Protein AF-A0A8H6T8E5-F1 (afdb_monomer_lite)

InterPro domains:
  IPR001128 Cytochrome P450 [PF00067] (45-101)
  IPR036396 Cytochrome P450 superfamily [G3DSA:1.10.630.10] (33-115)
  IPR036396 Cytochrome P450 superfamily [SSF48264] (44-112)
  IPR047146 Cytochrome P450, E-class, CYP52, fungi [PTHR24287] (29-113)

Radius of gyration: 21.32 Å; chains: 1; bounding box: 44×43×62 Å

Organism: NCBI:txid2126181

Sequence (156 aa):
MQFWTQHELASKGSTRPNLSNFLQLRRRYDTFQIKSNHSISLASAEEFDPDRFIDERLQKHLVPNPFQFLPFNAVTVPQICLGQQFAYNEMSYVLVRLLQHSSSIKLDPEAAPPAACVPESWKGQPGRKGIELFISESNLTLHAKVVDMWVKMGQV

Foldseek 3Di:
DDDDDPVVVVVPPDDDPDCPVVPDDDDQDQLLCQLCDVVQEPPVSQDDDPCCCVDPVCVVRCVVRVSNDCPQDDPDDDRRPPCPVVVVVVVVVVVVVLVLFFPDKAWDLVPDDPVFALDPVQCPDPGCSNVDGTDWDGDRDIDTDPNDTDIDTHGD

Secondary structure (DSSP, 8-state):
-----TTTGGGS---PPPGGGGGG--PPP-HHHHHH-TTTS-TTTTS--GGGGTSTHIIIIITT-GGG--SS--SSSS---TTHHHHHHHHHHHHHHHHHHEEEEEE-TTTS-TTTSPPGGGTT-SSGGGT-SS-EEESSSEEESSS---EEEEE-

pLDDT: mean 74.23, std 17.25, range [25.12, 96.31]

Structure (mmCIF, N/CA/C/O backbone):
data_AF-A0A8H6T8E5-F1
#
_entry.id   AF-A0A8H6T8E5-F1
#
loop_
_atom_site.group_PDB
_atom_site.id
_atom_site.type_symbol
_atom_site.label_atom_id
_atom_site.label_alt_id
_atom_site.label_comp_id
_atom_site.label_asym_id
_atom_site.label_entity_id
_atom_site.label_seq_id
_atom_site.pdbx_PDB_ins_code
_atom_site.Cartn_x
_atom_site.Cartn_y
_atom_site.Cartn_z
_atom_site.occupancy
_atom_site.B_iso_or_equiv
_atom_site.auth_seq_id
_atom_site.auth_comp_id
_atom_site.auth_asym_id
_atom_site.auth_atom_id
_atom_site.pdbx_PDB_model_num
ATOM 1 N N . MET A 1 1 ? 7.648 -3.660 -38.521 1.00 33.41 1 MET A N 1
ATOM 2 C CA . MET A 1 1 ? 7.812 -2.568 -37.537 1.00 33.41 1 MET A CA 1
ATOM 3 C C . MET A 1 1 ? 8.738 -1.536 -38.174 1.00 33.41 1 MET A C 1
ATOM 5 O O . MET A 1 1 ? 9.936 -1.768 -38.224 1.00 33.41 1 MET A O 1
ATOM 9 N N . GLN A 1 2 ? 8.191 -0.502 -38.819 1.00 25.12 2 GLN A N 1
ATOM 10 C CA . GLN A 1 2 ? 8.993 0.516 -39.510 1.00 25.12 2 GLN A CA 1
ATOM 11 C C . GLN A 1 2 ? 9.249 1.680 -38.551 1.00 25.12 2 GLN A C 1
ATOM 13 O O . GLN A 1 2 ? 8.311 2.311 -38.066 1.00 25.12 2 GLN A O 1
ATOM 18 N N . PHE A 1 3 ? 10.523 1.918 -38.247 1.00 28.67 3 PHE A N 1
ATOM 19 C CA . PHE A 1 3 ? 10.970 3.102 -37.528 1.00 28.67 3 PHE A CA 1
ATOM 20 C C . PHE A 1 3 ? 10.959 4.279 -38.502 1.00 28.67 3 PHE A C 1
ATOM 22 O O . PHE A 1 3 ? 11.754 4.322 -39.436 1.00 28.67 3 PHE A O 1
ATOM 29 N N . TRP A 1 4 ? 10.040 5.216 -38.291 1.00 26.64 4 TRP A N 1
ATOM 30 C CA . TRP A 1 4 ? 9.998 6.468 -39.037 1.00 26.64 4 TRP A CA 1
ATOM 31 C C . TRP A 1 4 ? 11.206 7.318 -38.637 1.00 26.64 4 TRP A C 1
ATOM 33 O O . TRP A 1 4 ? 11.412 7.605 -37.454 1.00 26.64 4 TRP A O 1
ATOM 43 N N . THR A 1 5 ? 12.022 7.705 -39.614 1.00 43.28 5 THR A N 1
ATOM 44 C CA . THR A 1 5 ? 13.138 8.630 -39.382 1.00 43.28 5 THR A CA 1
ATOM 45 C C . THR A 1 5 ? 12.600 10.057 -39.249 1.00 43.28 5 THR A C 1
ATOM 47 O O . THR A 1 5 ? 11.563 10.408 -39.813 1.00 43.28 5 THR A O 1
ATOM 50 N N . GLN A 1 6 ? 13.290 10.900 -38.470 1.00 45.81 6 GLN A N 1
ATOM 51 C CA . GLN A 1 6 ? 12.860 12.264 -38.106 1.00 45.81 6 GLN A CA 1
ATOM 52 C C . GLN A 1 6 ? 12.432 13.148 -39.289 1.00 45.81 6 GLN A C 1
ATOM 54 O O . GLN A 1 6 ? 11.674 14.097 -39.091 1.00 45.81 6 GLN A O 1
ATOM 59 N N . HIS A 1 7 ? 12.883 12.836 -40.502 1.00 34.75 7 HIS A N 1
ATOM 60 C CA . HIS A 1 7 ? 12.587 13.609 -41.698 1.00 34.75 7 HIS A CA 1
ATOM 61 C C . HIS A 1 7 ? 11.124 13.475 -42.167 1.00 34.75 7 HIS A C 1
ATOM 63 O O . HIS A 1 7 ? 10.565 14.424 -42.712 1.00 34.75 7 HIS A O 1
ATOM 69 N N . GLU A 1 8 ? 10.462 12.343 -41.909 1.00 32.53 8 GLU A N 1
ATOM 70 C CA . GLU A 1 8 ? 9.078 12.104 -42.359 1.00 32.53 8 GLU A CA 1
ATOM 71 C C . GLU A 1 8 ? 8.032 12.764 -41.442 1.00 32.53 8 GLU A C 1
ATOM 73 O O . GLU A 1 8 ? 6.950 13.158 -41.888 1.00 32.53 8 GLU A O 1
ATOM 78 N N . LEU A 1 9 ? 8.382 12.975 -40.167 1.00 40.75 9 LEU A N 1
ATOM 79 C CA . LEU A 1 9 ? 7.521 13.622 -39.170 1.00 40.75 9 LEU A CA 1
ATOM 80 C C . LEU A 1 9 ? 7.419 15.147 -39.345 1.00 40.75 9 LEU A C 1
ATOM 82 O O . LEU A 1 9 ? 6.504 15.750 -38.789 1.00 40.75 9 LEU A O 1
ATOM 86 N N . ALA A 1 10 ? 8.316 15.770 -40.114 1.00 39.28 10 ALA A N 1
ATOM 87 C CA . ALA A 1 10 ? 8.294 17.212 -40.372 1.00 39.28 10 ALA A CA 1
ATOM 88 C C . ALA A 1 10 ? 7.171 17.643 -41.338 1.00 39.28 10 ALA A C 1
ATOM 90 O O . ALA A 1 10 ? 6.790 18.810 -41.354 1.00 39.28 10 ALA A O 1
ATOM 91 N N . SER A 1 11 ? 6.609 16.710 -42.115 1.00 36.59 11 SER A N 1
ATOM 92 C CA . SER A 1 11 ? 5.563 17.003 -43.110 1.00 36.59 11 SER A CA 1
ATOM 93 C C . SER A 1 11 ? 4.156 17.160 -42.517 1.00 36.59 11 SER A C 1
ATOM 95 O O . SER A 1 11 ? 3.279 17.755 -43.139 1.00 36.59 11 SER A O 1
ATOM 97 N N . LYS A 1 12 ? 3.921 16.650 -41.302 1.00 37.25 12 LYS A N 1
ATOM 98 C CA . LYS A 1 12 ? 2.627 16.740 -40.618 1.00 37.25 12 LYS A CA 1
ATOM 99 C C . LYS A 1 12 ? 2.732 17.813 -39.548 1.00 37.25 12 LYS A C 1
ATOM 101 O O . LYS A 1 12 ? 3.296 17.561 -38.488 1.00 37.25 12 LYS A O 1
ATOM 106 N N . GLY A 1 13 ? 2.220 19.005 -39.861 1.00 38.06 13 GLY A N 1
ATOM 107 C CA . GLY A 1 13 ? 2.215 20.211 -39.026 1.00 38.06 13 GLY A CA 1
ATOM 108 C C . GLY A 1 13 ? 1.595 20.014 -37.640 1.00 38.06 13 GLY A C 1
ATOM 109 O O . GLY A 1 13 ? 0.488 20.461 -37.367 1.00 38.06 13 GLY A O 1
ATOM 110 N N . SER A 1 14 ? 2.326 19.346 -36.754 1.00 40.53 14 SER A N 1
ATOM 111 C CA . SER A 1 14 ? 2.020 19.206 -35.341 1.00 40.53 14 SER A CA 1
ATOM 112 C C . SER A 1 14 ? 2.728 20.335 -34.609 1.00 40.53 14 SER A C 1
ATOM 114 O O . SER A 1 14 ? 3.958 20.356 -34.535 1.00 40.53 14 SER A O 1
ATOM 116 N N . THR A 1 15 ? 1.955 21.254 -34.038 1.00 46.50 15 THR A N 1
ATOM 117 C CA . THR A 1 15 ? 2.415 22.300 -33.119 1.00 46.50 15 THR A CA 1
ATOM 118 C C . THR A 1 15 ? 3.117 21.670 -31.913 1.00 46.50 15 THR A C 1
ATOM 120 O O . THR A 1 15 ? 2.487 21.363 -30.901 1.00 46.50 15 THR A O 1
ATOM 123 N N . ARG A 1 16 ? 4.430 21.432 -32.004 1.00 45.28 16 ARG A N 1
ATOM 124 C CA . ARG A 1 16 ? 5.249 21.171 -30.816 1.00 45.28 16 ARG A CA 1
ATOM 125 C C . ARG A 1 16 ? 5.515 22.517 -30.138 1.00 45.28 16 ARG A C 1
ATOM 127 O O . ARG A 1 16 ? 5.901 23.458 -30.833 1.00 45.28 16 ARG A O 1
ATOM 134 N N . PRO A 1 17 ? 5.326 22.640 -28.815 1.00 47.38 17 PRO A N 1
ATOM 135 C CA . PRO A 1 17 ? 5.723 23.845 -28.105 1.00 47.38 17 PRO A CA 1
ATOM 136 C C . PRO A 1 17 ? 7.234 24.050 -28.268 1.00 47.38 17 PRO A C 1
ATOM 138 O O . PRO A 1 17 ? 8.014 23.100 -28.171 1.00 47.38 17 PRO A O 1
ATOM 141 N N . ASN A 1 18 ? 7.617 25.292 -28.566 1.00 41.81 18 ASN A N 1
ATOM 142 C CA . ASN A 1 18 ? 8.991 25.720 -28.798 1.00 41.81 18 ASN A CA 1
ATOM 143 C C . ASN A 1 18 ? 9.903 25.255 -27.645 1.00 41.81 18 ASN A C 1
ATOM 145 O O . ASN A 1 18 ? 9.697 25.613 -26.484 1.00 41.81 18 ASN A O 1
ATOM 149 N N . LEU A 1 19 ? 10.897 24.425 -27.977 1.00 53.69 19 LEU A N 1
ATOM 150 C CA . LEU A 1 19 ? 11.800 23.778 -27.023 1.00 53.69 19 LEU A CA 1
ATOM 151 C C . LEU A 1 19 ? 12.883 24.733 -26.476 1.00 53.69 19 LEU A C 1
ATOM 153 O O . LEU A 1 19 ? 13.717 24.316 -25.676 1.00 53.69 19 LEU A O 1
ATOM 157 N N . SER A 1 20 ? 12.882 26.014 -26.860 1.00 52.25 20 SER A N 1
ATOM 158 C CA . SER A 1 20 ? 13.905 26.984 -26.441 1.00 52.25 20 SER A CA 1
ATOM 159 C C . SER A 1 20 ? 13.814 27.419 -24.970 1.00 52.25 20 SER A C 1
ATOM 161 O O . SER A 1 20 ? 14.773 27.978 -24.450 1.00 52.25 20 SER A O 1
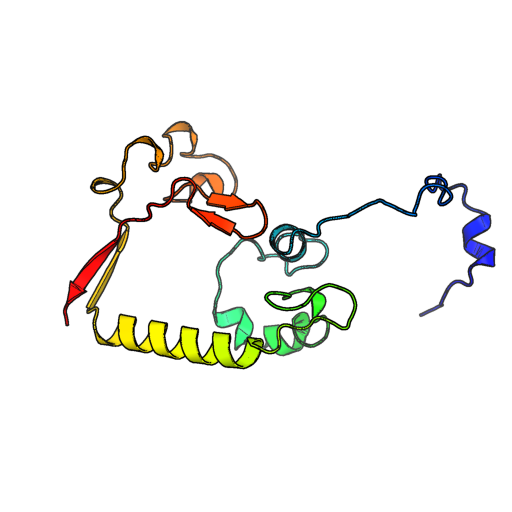ATOM 163 N N . ASN A 1 21 ? 12.709 27.133 -24.269 1.00 45.25 21 ASN A N 1
ATOM 164 C CA . ASN A 1 21 ? 12.511 27.493 -22.853 1.00 45.25 21 ASN A CA 1
ATOM 165 C C . ASN A 1 21 ? 12.730 26.312 -21.877 1.00 45.25 21 ASN A C 1
ATOM 167 O O . ASN A 1 21 ? 12.247 26.327 -20.746 1.00 45.25 21 ASN A O 1
ATOM 171 N N . PHE A 1 22 ? 13.446 25.264 -22.295 1.00 50.12 22 PHE A N 1
ATOM 172 C CA . PHE A 1 22 ? 13.532 23.991 -21.560 1.00 50.12 22 PHE A CA 1
ATOM 173 C C . PHE A 1 22 ? 14.424 23.972 -20.312 1.00 50.12 22 PHE A C 1
ATOM 175 O O . PHE A 1 22 ? 14.407 22.984 -19.581 1.00 50.12 22 PHE A O 1
ATOM 182 N N . LEU A 1 23 ? 15.187 25.029 -20.024 1.00 51.28 23 LEU A N 1
ATOM 183 C CA . LEU A 1 23 ? 16.256 24.940 -19.022 1.00 51.28 23 LEU A CA 1
ATOM 184 C C . LEU A 1 23 ? 15.797 24.912 -17.554 1.00 51.28 23 LEU A C 1
ATOM 186 O O . LEU A 1 23 ? 16.633 24.670 -16.689 1.00 51.28 23 LEU A O 1
ATOM 190 N N . GLN A 1 24 ? 14.513 25.108 -17.229 1.00 57.28 24 GLN A N 1
ATOM 191 C CA . GLN A 1 24 ? 14.061 25.097 -15.822 1.00 57.28 24 GLN A CA 1
ATOM 192 C C . GLN A 1 24 ? 12.695 24.442 -15.567 1.00 57.28 24 GLN A C 1
ATOM 194 O O . GLN A 1 24 ? 12.125 24.597 -14.484 1.00 57.28 24 GLN A O 1
ATOM 199 N N . LEU A 1 25 ? 12.148 23.671 -16.512 1.00 59.06 25 LEU A N 1
ATOM 200 C CA . LEU A 1 25 ? 10.857 23.020 -16.280 1.00 59.06 25 LEU A CA 1
ATOM 201 C C . LEU A 1 25 ? 11.030 21.756 -15.417 1.00 59.06 25 LEU A C 1
ATOM 203 O O . LEU A 1 25 ? 11.267 20.658 -15.923 1.00 59.06 25 LEU A O 1
ATOM 207 N N . ARG A 1 26 ? 10.884 21.893 -14.094 1.00 58.25 26 ARG A N 1
ATOM 208 C CA . ARG A 1 26 ? 10.742 20.741 -13.189 1.00 58.25 26 ARG A CA 1
ATOM 209 C C . ARG A 1 26 ? 9.379 20.087 -13.419 1.00 58.25 26 ARG A C 1
ATOM 211 O O . ARG A 1 26 ? 8.375 20.533 -12.867 1.00 58.25 26 ARG A O 1
ATOM 218 N N . ARG A 1 27 ? 9.331 19.012 -14.208 1.00 62.25 27 ARG A N 1
ATOM 219 C CA . ARG A 1 27 ? 8.148 18.143 -14.264 1.00 62.25 27 ARG A CA 1
ATOM 220 C C . ARG A 1 27 ? 8.204 17.117 -13.143 1.00 62.25 27 ARG A C 1
ATOM 222 O O . ARG A 1 27 ? 9.129 16.314 -13.080 1.00 62.25 27 ARG A O 1
ATOM 229 N N . ARG A 1 28 ? 7.199 17.155 -12.269 1.00 62.94 28 ARG A N 1
ATOM 230 C CA . ARG A 1 28 ? 6.918 16.066 -11.334 1.00 62.94 28 ARG A CA 1
ATOM 231 C C . ARG A 1 28 ? 6.131 14.997 -12.083 1.00 62.94 28 ARG A C 1
ATOM 233 O O . ARG A 1 28 ? 5.135 15.316 -12.726 1.00 62.94 28 ARG A O 1
ATOM 240 N N . TYR A 1 29 ? 6.598 13.758 -12.015 1.00 65.31 29 TYR A N 1
ATOM 241 C CA . TYR A 1 29 ? 5.845 12.605 -12.492 1.00 65.31 29 TYR A CA 1
ATOM 242 C C . TYR A 1 29 ? 5.111 12.007 -11.297 1.00 65.31 29 TYR A C 1
ATOM 244 O O . TYR A 1 29 ? 5.750 11.624 -10.320 1.00 65.31 29 TYR A O 1
ATOM 252 N N . ASP A 1 30 ? 3.783 11.956 -11.367 1.00 70.00 30 ASP A N 1
ATOM 253 C CA . ASP A 1 30 ? 2.983 11.219 -10.394 1.00 70.00 30 ASP A CA 1
ATOM 254 C C . ASP A 1 30 ? 2.931 9.748 -10.828 1.00 70.00 30 ASP A C 1
ATOM 256 O O . ASP A 1 30 ? 2.345 9.397 -11.857 1.00 70.00 30 ASP A O 1
ATOM 260 N N . THR A 1 31 ? 3.588 8.881 -10.057 1.00 70.25 31 THR A N 1
ATOM 261 C CA . THR A 1 31 ? 3.630 7.440 -10.343 1.00 70.25 31 THR A CA 1
ATOM 262 C C . THR A 1 31 ? 2.262 6.781 -10.207 1.00 70.25 31 THR A C 1
ATOM 264 O O . THR A 1 31 ? 2.016 5.782 -10.885 1.00 70.25 31 THR A O 1
ATOM 267 N N . PHE A 1 32 ? 1.359 7.335 -9.390 1.00 73.56 32 PHE A N 1
ATOM 268 C CA . PHE A 1 32 ? -0.012 6.851 -9.284 1.00 73.56 32 PHE A CA 1
ATOM 269 C C . PHE A 1 32 ? -0.746 7.052 -10.609 1.00 73.56 32 PHE A C 1
ATOM 271 O O . PHE A 1 32 ? -1.287 6.093 -11.150 1.00 73.56 32 PHE A O 1
ATOM 278 N N . GLN A 1 33 ? -0.661 8.254 -11.187 1.00 71.50 33 GLN A N 1
ATOM 279 C CA . GLN A 1 33 ? -1.296 8.577 -12.470 1.00 71.50 33 GLN A CA 1
ATOM 280 C C . GLN A 1 33 ? -0.756 7.734 -13.628 1.00 71.50 33 GLN A C 1
ATOM 282 O O . GLN A 1 33 ? -1.496 7.362 -14.533 1.00 71.50 33 GLN A O 1
ATOM 287 N N . ILE A 1 34 ? 0.536 7.399 -13.611 1.00 71.75 34 ILE A N 1
ATOM 288 C CA . ILE A 1 34 ? 1.126 6.518 -14.629 1.00 71.75 34 ILE A CA 1
ATOM 289 C C . ILE A 1 34 ? 0.554 5.096 -14.511 1.00 71.75 34 ILE A C 1
ATOM 291 O O . ILE A 1 34 ? 0.231 4.485 -15.528 1.00 71.75 34 ILE A O 1
ATOM 295 N N . LYS A 1 35 ? 0.393 4.585 -13.283 1.00 68.88 35 LYS A N 1
ATOM 296 C CA . LYS A 1 35 ? -0.134 3.236 -13.014 1.00 68.88 35 LYS A CA 1
ATOM 297 C C . LYS A 1 35 ? -1.642 3.121 -13.221 1.00 68.88 35 LYS A C 1
ATOM 299 O O . LYS A 1 35 ? -2.099 2.048 -13.596 1.00 68.88 35 LYS A O 1
ATOM 304 N N . SER A 1 36 ? -2.409 4.180 -12.971 1.00 72.00 36 SER A N 1
ATOM 305 C CA . SER A 1 36 ? -3.865 4.200 -13.167 1.00 72.00 36 SER A CA 1
ATOM 306 C C . SER A 1 36 ? -4.274 4.519 -14.607 1.00 72.00 36 SER A C 1
ATOM 308 O O . SER A 1 36 ? -5.438 4.368 -14.968 1.00 72.00 36 SER A O 1
ATOM 310 N N . ASN A 1 37 ? -3.336 4.948 -15.455 1.00 70.06 37 ASN A N 1
ATOM 311 C CA . ASN A 1 37 ? -3.627 5.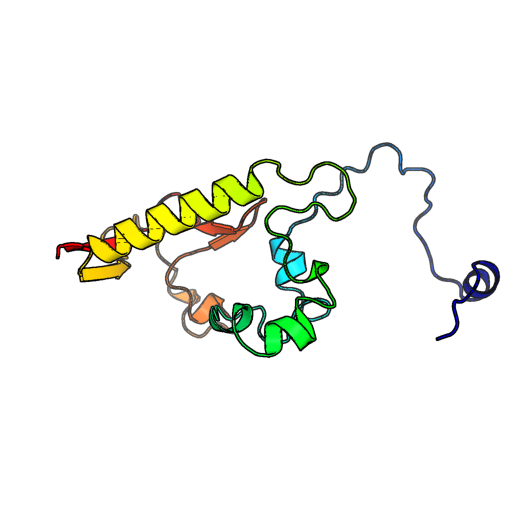260 -16.845 1.00 70.06 37 ASN A CA 1
ATOM 312 C C . ASN A 1 37 ? -3.899 3.984 -17.659 1.00 70.06 37 ASN A C 1
ATOM 314 O O . ASN A 1 37 ? -2.977 3.236 -17.987 1.00 70.06 37 ASN A O 1
ATOM 318 N N . HIS A 1 38 ? -5.158 3.809 -18.068 1.00 66.06 38 HIS A N 1
ATOM 319 C CA . HIS A 1 38 ? -5.652 2.706 -18.907 1.00 66.06 38 HIS A CA 1
ATOM 320 C C . HIS A 1 38 ? -4.924 2.535 -20.251 1.00 66.06 38 HIS A C 1
ATOM 322 O O . HIS A 1 38 ? -5.007 1.474 -20.860 1.00 66.06 38 HIS A O 1
ATOM 328 N N . SER A 1 39 ? -4.206 3.557 -20.737 1.00 60.72 39 SER A N 1
ATOM 329 C CA . SER A 1 39 ? -3.401 3.448 -21.967 1.00 60.72 39 SER A CA 1
ATOM 330 C C . SER A 1 39 ? -2.038 2.773 -21.767 1.00 60.72 39 SER A C 1
ATOM 332 O O . SER A 1 39 ? -1.442 2.311 -22.738 1.00 60.72 39 SER A O 1
ATOM 334 N N . ILE A 1 40 ? -1.536 2.719 -20.529 1.00 60.88 40 ILE A N 1
ATOM 335 C CA . ILE A 1 40 ? -0.223 2.148 -20.183 1.00 60.88 40 ILE A CA 1
ATOM 336 C C . ILE A 1 40 ? -0.404 0.889 -19.332 1.00 60.88 40 ILE A C 1
ATOM 338 O O . ILE A 1 40 ? 0.293 -0.106 -19.542 1.00 60.88 40 ILE A O 1
ATOM 342 N N . SER A 1 41 ? -1.335 0.940 -18.384 1.00 62.03 41 SER A N 1
ATOM 343 C CA . SER A 1 41 ? -1.630 -0.107 -17.416 1.00 62.03 41 SER A CA 1
ATOM 344 C C . SER A 1 41 ? -2.732 -1.046 -17.899 1.00 62.03 41 SER A C 1
ATOM 346 O O . SER A 1 41 ? -3.466 -0.760 -18.842 1.00 62.03 41 SER A O 1
ATOM 348 N N . LEU A 1 42 ? -2.838 -2.196 -17.243 1.00 61.31 42 LEU A N 1
ATOM 349 C CA . LEU A 1 42 ? -3.874 -3.186 -17.515 1.00 61.31 42 LEU A CA 1
ATOM 350 C C . LEU A 1 42 ? -5.272 -2.597 -17.270 1.00 61.31 42 LEU A C 1
ATOM 352 O O . LEU A 1 42 ? -5.449 -1.816 -16.344 1.00 61.31 42 LEU A O 1
ATOM 356 N N . ALA A 1 43 ? -6.276 -3.032 -18.040 1.00 60.06 43 ALA A N 1
ATOM 357 C CA . ALA A 1 43 ? -7.660 -2.528 -17.992 1.00 60.06 43 ALA A CA 1
ATOM 358 C C . ALA A 1 43 ? -8.343 -2.576 -16.602 1.00 60.06 43 ALA A C 1
ATOM 360 O O . ALA A 1 43 ? -9.389 -1.971 -16.406 1.00 60.06 43 ALA A O 1
ATOM 361 N N . SER A 1 44 ? -7.751 -3.274 -15.629 1.00 66.50 44 SER A N 1
ATOM 362 C CA . SER A 1 44 ? -8.192 -3.344 -14.232 1.00 66.50 44 SER A CA 1
ATOM 363 C C . SER A 1 44 ? -7.226 -2.656 -13.254 1.00 66.50 44 SER A C 1
ATOM 365 O O . SER A 1 44 ? -7.077 -3.105 -12.123 1.00 66.50 44 SER A O 1
ATOM 367 N N . ALA A 1 45 ? -6.532 -1.592 -13.672 1.00 72.56 45 ALA A N 1
ATOM 368 C CA . ALA A 1 45 ? -5.578 -0.849 -12.835 1.00 72.56 45 ALA A CA 1
ATOM 369 C C . ALA A 1 45 ? -6.204 -0.192 -11.592 1.00 72.56 45 ALA A C 1
ATOM 371 O O . ALA A 1 45 ? -5.510 0.105 -10.622 1.00 72.56 45 ALA A O 1
ATOM 372 N N . GLU A 1 46 ? -7.512 0.055 -11.631 1.00 76.81 46 GLU A N 1
ATOM 373 C CA . GLU A 1 46 ? -8.257 0.666 -10.532 1.00 76.81 46 GLU A CA 1
ATOM 374 C C . GLU A 1 46 ? -8.612 -0.346 -9.433 1.00 76.81 46 GLU A C 1
ATOM 376 O O . GLU A 1 46 ? -8.924 0.054 -8.313 1.00 76.81 46 GLU A O 1
ATOM 381 N N . GLU A 1 47 ? -8.520 -1.648 -9.703 1.00 82.25 47 GLU A N 1
ATOM 382 C CA . GLU A 1 47 ? -8.882 -2.704 -8.759 1.00 82.25 47 GLU A CA 1
ATOM 383 C C . GLU A 1 47 ? -7.646 -3.266 -8.046 1.00 82.25 47 GLU A C 1
ATOM 385 O O . GLU A 1 47 ? -6.621 -3.571 -8.665 1.00 82.25 47 GLU A O 1
ATOM 390 N N . PHE A 1 48 ? -7.742 -3.400 -6.720 1.00 83.81 48 PHE A N 1
ATOM 391 C CA . PHE A 1 48 ? -6.697 -4.038 -5.929 1.00 83.81 48 PHE A CA 1
ATOM 392 C C . PHE A 1 48 ? -6.802 -5.559 -6.074 1.00 83.81 48 PHE A C 1
ATOM 394 O O . PHE A 1 48 ? -7.643 -6.194 -5.449 1.00 83.81 48 PHE A O 1
ATOM 401 N N . ASP A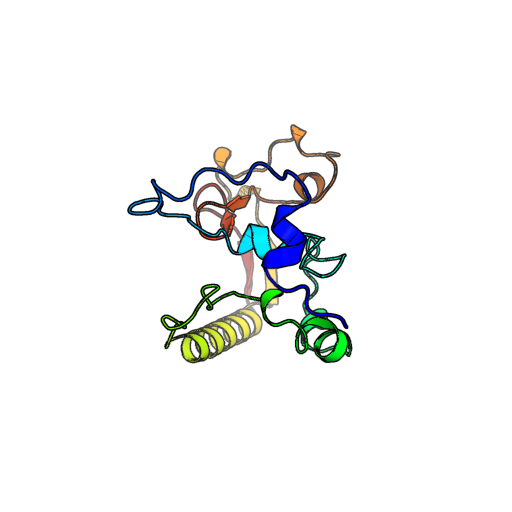 1 49 ? -5.928 -6.118 -6.905 1.00 86.56 49 ASP A N 1
ATOM 402 C CA . ASP A 1 49 ? -5.848 -7.547 -7.201 1.00 86.56 49 ASP A CA 1
ATOM 403 C C . ASP A 1 49 ? -4.399 -8.026 -6.974 1.00 86.56 49 ASP A C 1
ATOM 405 O O . ASP A 1 49 ? -3.532 -7.736 -7.813 1.00 86.56 49 ASP A O 1
ATOM 409 N N . PRO A 1 50 ? -4.106 -8.695 -5.837 1.00 87.00 50 PRO A N 1
ATOM 410 C CA . PRO A 1 50 ? -2.764 -9.184 -5.530 1.00 87.00 50 PRO A CA 1
ATOM 411 C C . PRO A 1 50 ? -2.334 -10.342 -6.442 1.00 87.00 50 PRO A C 1
ATOM 413 O O . PRO A 1 50 ? -1.140 -10.466 -6.733 1.00 87.00 50 PRO A O 1
ATOM 416 N N . ASP A 1 51 ? -3.281 -11.131 -6.958 1.00 87.62 51 ASP A N 1
ATOM 417 C CA . ASP A 1 51 ? -2.998 -12.326 -7.761 1.00 87.62 51 ASP A CA 1
ATOM 418 C C . ASP A 1 51 ? -2.368 -11.959 -9.115 1.00 87.62 51 ASP A C 1
ATOM 420 O O . ASP A 1 51 ? -1.589 -12.710 -9.707 1.00 87.62 51 ASP A O 1
ATOM 424 N N . ARG A 1 52 ? -2.565 -10.714 -9.561 1.00 84.81 52 ARG A N 1
ATOM 425 C CA . ARG A 1 52 ? -1.931 -10.147 -10.764 1.00 84.81 52 ARG A CA 1
ATOM 426 C C . ARG A 1 52 ? -0.405 -10.287 -10.788 1.00 84.81 52 ARG A C 1
ATOM 428 O O . ARG A 1 52 ? 0.178 -10.321 -11.875 1.00 84.81 52 ARG A O 1
ATOM 435 N N . PHE A 1 53 ? 0.238 -10.342 -9.622 1.00 84.19 53 PHE A N 1
ATOM 436 C CA . PHE A 1 53 ? 1.694 -10.443 -9.498 1.00 84.19 53 PHE A CA 1
ATOM 437 C C . PHE A 1 53 ? 2.216 -11.884 -9.413 1.00 84.19 53 PHE A C 1
ATOM 439 O O . PHE A 1 53 ? 3.432 -12.069 -9.422 1.00 84.19 53 PHE A O 1
ATOM 446 N N . ILE A 1 54 ? 1.335 -12.886 -9.356 1.00 88.12 54 ILE A N 1
ATOM 447 C CA . ILE A 1 54 ? 1.694 -14.313 -9.258 1.00 88.12 54 ILE A CA 1
ATOM 448 C C . ILE A 1 54 ? 1.102 -15.164 -10.391 1.00 88.12 54 ILE A C 1
ATOM 450 O O . ILE A 1 54 ? 1.645 -16.222 -10.706 1.00 88.12 54 ILE A O 1
ATOM 454 N N . ASP A 1 55 ? 0.047 -14.684 -11.048 1.00 87.00 55 ASP A N 1
ATOM 455 C CA . ASP A 1 55 ? -0.614 -15.364 -12.161 1.00 87.00 55 ASP A CA 1
ATOM 456 C C . ASP A 1 55 ? 0.176 -15.295 -13.480 1.00 87.00 55 ASP A C 1
ATOM 458 O O . ASP A 1 55 ? 1.129 -14.534 -13.657 1.00 87.00 55 ASP A O 1
ATOM 462 N N . GLU A 1 56 ? -0.333 -15.984 -14.507 1.00 84.50 56 GLU A N 1
ATOM 463 C CA . GLU A 1 56 ? 0.159 -15.900 -15.891 1.00 84.50 56 GLU A CA 1
ATOM 464 C C . GLU A 1 56 ? 0.216 -14.465 -16.456 1.00 84.50 56 GLU A C 1
ATOM 466 O O . GLU A 1 56 ? 0.981 -14.176 -17.383 1.00 84.50 56 GLU A O 1
ATOM 471 N N . ARG A 1 57 ? -0.596 -13.551 -15.904 1.00 82.50 57 ARG A N 1
ATOM 472 C CA . ARG A 1 57 ? -0.647 -12.128 -16.280 1.00 82.50 57 ARG A CA 1
ATOM 473 C C . ARG A 1 57 ? 0.688 -11.421 -16.040 1.00 82.50 57 ARG A C 1
ATOM 475 O O . ARG A 1 57 ? 1.024 -10.514 -16.805 1.00 82.50 57 ARG A O 1
ATOM 482 N N . LEU A 1 58 ? 1.467 -11.867 -15.051 1.00 83.19 58 LEU A N 1
ATOM 483 C CA . LEU A 1 58 ? 2.810 -11.358 -14.770 1.00 83.19 58 LEU A CA 1
ATOM 484 C C . LEU A 1 58 ? 3.694 -11.439 -16.021 1.00 83.19 58 LEU A C 1
ATOM 486 O O . LEU A 1 58 ? 4.238 -10.430 -16.470 1.00 83.19 58 LEU A O 1
ATOM 490 N N . GLN A 1 59 ? 3.781 -12.627 -16.621 1.00 83.75 59 GLN A N 1
ATOM 491 C CA . GLN A 1 59 ? 4.635 -12.882 -17.785 1.00 83.75 59 GLN A CA 1
ATOM 492 C C . GLN A 1 59 ? 4.084 -12.250 -19.065 1.00 83.75 59 GLN A C 1
ATOM 494 O O . GLN A 1 59 ? 4.847 -11.835 -19.934 1.00 83.75 59 GLN A O 1
ATOM 499 N N . LYS A 1 60 ? 2.756 -12.154 -19.183 1.00 82.25 60 LYS A N 1
ATOM 500 C CA . LYS A 1 60 ? 2.090 -11.602 -20.372 1.00 82.25 60 LYS A CA 1
ATOM 501 C C . LYS A 1 60 ? 2.130 -10.073 -20.429 1.00 82.25 60 LYS A C 1
ATOM 503 O O . LYS A 1 60 ? 2.118 -9.516 -21.524 1.00 82.25 60 LYS A O 1
ATOM 508 N N . HIS A 1 61 ? 2.161 -9.392 -19.282 1.00 76.50 61 HIS A N 1
ATOM 509 C CA . HIS A 1 61 ? 1.916 -7.948 -19.232 1.00 76.50 61 HIS A CA 1
ATOM 510 C C . HIS A 1 61 ? 2.963 -7.156 -18.444 1.00 76.50 61 HIS A C 1
ATOM 512 O O . HIS A 1 61 ? 3.511 -6.194 -18.978 1.00 76.50 61 HIS A O 1
ATOM 518 N N . LEU A 1 62 ? 3.302 -7.588 -17.227 1.00 78.44 62 LEU A N 1
ATOM 519 C CA . LEU A 1 62 ? 4.215 -6.846 -16.350 1.00 78.44 62 LEU A CA 1
ATOM 520 C C . LEU A 1 62 ? 5.690 -7.029 -16.735 1.00 78.44 62 LEU A C 1
ATOM 522 O O . LEU A 1 62 ? 6.447 -6.061 -16.737 1.00 78.44 62 LEU A O 1
ATOM 526 N N . VAL A 1 63 ? 6.104 -8.251 -17.089 1.00 80.50 63 VAL A N 1
ATOM 527 C CA . VAL A 1 63 ? 7.490 -8.543 -17.504 1.00 80.50 63 VAL A CA 1
ATOM 528 C C . VAL A 1 63 ? 7.852 -7.868 -18.839 1.00 80.50 63 VAL A C 1
ATOM 530 O O . VAL A 1 63 ? 8.920 -7.258 -18.910 1.00 80.50 63 VAL A O 1
ATOM 533 N N . PRO A 1 64 ? 6.996 -7.889 -19.885 1.00 82.75 64 PRO A N 1
ATOM 534 C CA . PRO A 1 64 ? 7.299 -7.220 -21.152 1.00 82.75 64 PRO A CA 1
ATOM 535 C C . PRO A 1 64 ? 7.262 -5.690 -21.064 1.00 82.75 64 PRO A C 1
ATOM 537 O O . PRO A 1 64 ? 7.924 -5.019 -21.855 1.00 82.75 64 PRO A O 1
ATOM 540 N N . ASN A 1 65 ? 6.492 -5.127 -20.125 1.00 78.12 65 ASN A N 1
ATOM 541 C CA . ASN A 1 65 ? 6.368 -3.684 -19.938 1.00 78.12 65 ASN A CA 1
ATOM 542 C C . ASN A 1 65 ? 6.588 -3.279 -18.466 1.00 78.12 65 ASN A C 1
ATOM 544 O O . ASN A 1 65 ? 5.626 -3.068 -17.721 1.00 78.12 65 ASN A O 1
ATOM 548 N N . PRO A 1 66 ? 7.849 -3.075 -18.042 1.00 74.19 66 PRO A N 1
ATOM 549 C CA . PRO A 1 66 ? 8.174 -2.740 -16.655 1.00 74.19 66 PRO A CA 1
ATOM 550 C C . PRO A 1 66 ? 7.687 -1.342 -16.237 1.00 74.19 66 PRO A C 1
ATOM 552 O O . PRO A 1 66 ? 7.658 -1.029 -15.047 1.00 74.19 66 PRO A O 1
ATOM 555 N N . PHE A 1 67 ? 7.267 -0.492 -17.184 1.00 74.06 67 PHE A N 1
ATOM 556 C CA . PHE A 1 67 ? 6.704 0.826 -16.880 1.00 74.06 67 PHE A CA 1
ATOM 557 C C . PHE A 1 67 ? 5.279 0.764 -16.315 1.00 74.06 67 PHE A C 1
ATOM 559 O O . PHE A 1 67 ? 4.781 1.770 -15.812 1.00 74.06 67 PHE A O 1
ATOM 566 N N . GLN A 1 68 ? 4.645 -0.412 -16.333 1.00 76.12 68 GLN A N 1
ATOM 567 C CA . GLN A 1 68 ? 3.331 -0.635 -15.724 1.00 76.12 68 GLN A CA 1
ATOM 568 C C . GLN A 1 68 ? 3.379 -0.646 -14.193 1.00 76.12 68 GLN A C 1
ATOM 570 O O . GLN A 1 68 ? 2.372 -0.370 -13.542 1.00 76.12 68 GLN A O 1
ATOM 575 N N . PHE A 1 69 ? 4.545 -0.917 -13.597 1.00 77.06 69 PHE A N 1
ATOM 576 C CA . PHE A 1 69 ? 4.706 -0.957 -12.148 1.00 77.06 69 PHE A CA 1
ATOM 577 C C . PHE A 1 69 ? 6.035 -0.333 -11.709 1.00 77.06 69 PHE A C 1
ATOM 579 O O . PHE A 1 69 ? 7.071 -0.983 -11.632 1.00 77.06 69 PHE A O 1
ATOM 586 N N . LEU A 1 70 ? 5.985 0.961 -11.376 1.00 77.62 70 LEU A N 1
ATOM 587 C CA . LEU A 1 70 ? 7.154 1.761 -10.988 1.00 77.62 70 LEU A CA 1
ATOM 588 C C . LEU A 1 70 ? 7.038 2.293 -9.543 1.00 77.62 70 LEU A C 1
ATOM 590 O O . LEU A 1 70 ? 6.778 3.477 -9.350 1.00 77.62 70 LEU A O 1
ATOM 594 N N . PRO A 1 71 ? 7.135 1.450 -8.498 1.00 77.25 71 PRO A N 1
ATOM 595 C CA . PRO A 1 71 ? 7.096 1.916 -7.105 1.00 77.25 71 PRO A CA 1
ATOM 596 C C . PRO A 1 71 ? 8.400 2.589 -6.641 1.00 77.25 71 PRO A C 1
ATOM 598 O O . PRO A 1 71 ? 8.348 3.489 -5.814 1.00 77.25 71 PRO A O 1
ATOM 601 N N . PHE A 1 72 ? 9.552 2.183 -7.186 1.00 76.31 72 PHE A N 1
ATOM 602 C CA . PHE A 1 72 ? 10.887 2.627 -6.745 1.00 76.31 72 PHE A CA 1
ATOM 603 C C . PHE A 1 72 ? 11.775 3.140 -7.890 1.00 76.31 72 PHE A C 1
ATOM 605 O O . PHE A 1 72 ? 12.963 3.406 -7.699 1.00 76.31 72 PHE A O 1
ATOM 612 N N . ASN A 1 73 ? 11.185 3.284 -9.079 1.00 66.69 73 ASN A N 1
ATOM 613 C CA . ASN A 1 73 ? 11.877 3.623 -10.315 1.00 66.69 73 ASN A CA 1
ATOM 614 C C . ASN A 1 73 ? 11.416 5.002 -10.797 1.00 66.69 73 ASN A C 1
ATOM 616 O O . ASN A 1 73 ? 10.219 5.233 -10.966 1.00 66.69 73 ASN A O 1
ATOM 620 N N . ALA A 1 74 ? 12.359 5.898 -11.084 1.00 61.75 74 ALA A N 1
ATOM 621 C CA . ALA A 1 74 ? 12.094 7.072 -11.908 1.00 61.75 74 ALA A CA 1
ATOM 622 C C . ALA A 1 74 ? 12.295 6.714 -13.394 1.00 61.75 74 ALA A C 1
ATOM 624 O O . ALA A 1 74 ? 13.198 5.953 -13.733 1.00 61.75 74 ALA A O 1
ATOM 625 N N . VAL A 1 75 ? 11.457 7.271 -14.279 1.00 57.62 75 VAL A N 1
ATOM 626 C CA . VAL A 1 75 ? 11.279 6.908 -15.710 1.00 57.62 75 VAL A CA 1
ATOM 627 C C . VAL A 1 75 ? 12.527 7.115 -16.608 1.00 57.62 75 VAL A C 1
ATOM 629 O O . VAL A 1 75 ? 12.475 6.875 -17.806 1.00 57.62 75 VAL A O 1
ATOM 632 N N . THR A 1 76 ? 13.694 7.462 -16.057 1.00 52.97 76 THR A N 1
ATOM 633 C CA . THR A 1 76 ? 14.988 7.453 -16.772 1.00 52.97 76 THR A CA 1
ATOM 634 C C . THR A 1 76 ? 16.127 7.389 -15.733 1.00 52.97 76 THR A C 1
ATOM 636 O O . THR A 1 76 ? 16.155 8.209 -14.822 1.00 52.97 76 THR A O 1
ATOM 639 N N . VAL A 1 77 ? 17.018 6.392 -15.829 1.00 64.94 77 VAL A N 1
ATOM 640 C CA . VAL A 1 77 ? 18.172 6.042 -14.938 1.00 64.94 77 VAL A CA 1
ATOM 641 C C . VAL A 1 77 ? 19.020 7.290 -14.551 1.00 64.94 77 VAL A C 1
ATOM 643 O O . VAL A 1 77 ? 19.122 8.163 -15.414 1.00 64.94 77 VAL A O 1
ATOM 646 N N . PRO A 1 78 ? 19.628 7.457 -13.332 1.00 58.34 78 PRO A N 1
ATOM 647 C CA . PRO A 1 78 ? 20.277 6.456 -12.461 1.00 58.34 78 PRO A CA 1
ATOM 648 C C . PRO A 1 78 ? 19.886 6.434 -10.971 1.00 58.34 78 PRO A C 1
ATOM 650 O O . PRO A 1 78 ? 20.567 5.786 -10.184 1.00 58.34 78 PRO A O 1
ATOM 653 N N . GLN A 1 79 ? 18.812 7.095 -10.544 1.00 68.44 79 GLN A N 1
ATOM 654 C CA . GLN A 1 79 ? 18.394 7.038 -9.135 1.00 68.44 79 GLN A CA 1
ATOM 655 C C . GLN A 1 79 ? 17.305 5.973 -8.950 1.00 68.44 79 GLN A C 1
ATOM 657 O O . GLN A 1 79 ? 16.138 6.293 -8.733 1.00 68.44 79 GLN A O 1
ATOM 662 N N . ILE A 1 80 ? 17.681 4.697 -9.097 1.00 74.19 80 ILE A N 1
ATOM 663 C CA . ILE A 1 80 ? 16.870 3.592 -8.564 1.00 74.19 80 ILE A CA 1
ATOM 664 C C . ILE A 1 80 ? 17.055 3.611 -7.048 1.00 74.19 80 ILE A C 1
ATOM 666 O O . ILE A 1 80 ? 18.168 3.824 -6.563 1.00 74.19 80 ILE A O 1
ATOM 670 N N . CYS A 1 81 ? 15.980 3.406 -6.291 1.00 83.12 81 CYS A N 1
ATOM 671 C CA . CYS A 1 81 ? 16.089 3.290 -4.843 1.00 83.12 81 CYS A CA 1
ATOM 672 C C . CYS A 1 81 ? 17.028 2.124 -4.478 1.00 83.12 81 CYS A C 1
ATOM 674 O O . CYS A 1 81 ? 16.655 0.961 -4.628 1.00 83.12 81 CYS A O 1
ATOM 676 N N . LEU A 1 82 ? 18.228 2.414 -3.954 1.00 86.44 82 LEU A N 1
ATOM 677 C CA . LEU A 1 82 ? 19.139 1.376 -3.441 1.00 86.44 82 LEU A CA 1
ATOM 678 C C . LEU A 1 82 ? 18.481 0.548 -2.327 1.00 86.44 82 LEU A C 1
ATOM 680 O O . LEU A 1 82 ? 18.775 -0.633 -2.166 1.00 86.44 82 LEU A O 1
ATOM 684 N N . GLY A 1 83 ? 17.560 1.163 -1.585 1.00 88.44 83 GLY A N 1
ATOM 685 C CA . GLY A 1 83 ? 16.779 0.517 -0.539 1.00 88.44 83 GLY A CA 1
ATOM 686 C C . GLY A 1 83 ? 15.601 -0.313 -1.048 1.00 88.44 83 GLY A C 1
ATOM 687 O O . GLY A 1 83 ? 14.833 -0.784 -0.222 1.00 88.44 83 GLY A O 1
ATOM 688 N N . GLN A 1 84 ? 15.418 -0.512 -2.358 1.00 87.50 84 GLN A N 1
ATOM 689 C CA . GLN A 1 84 ? 14.257 -1.236 -2.893 1.00 87.50 84 GLN A CA 1
ATOM 690 C C . GLN A 1 84 ? 14.120 -2.648 -2.302 1.00 87.50 84 GLN A C 1
ATOM 692 O O . GLN A 1 84 ? 13.045 -3.023 -1.844 1.00 87.50 84 GLN A O 1
ATOM 697 N N . GLN A 1 85 ? 15.205 -3.426 -2.286 1.00 89.94 85 GLN A N 1
ATOM 698 C CA . GLN A 1 85 ? 15.176 -4.789 -1.738 1.00 89.94 85 GLN A CA 1
ATOM 699 C C . GLN A 1 85 ? 14.988 -4.787 -0.220 1.00 89.94 85 GLN A C 1
ATOM 701 O O . GLN A 1 85 ? 14.262 -5.616 0.322 1.00 89.94 85 GLN A O 1
ATOM 706 N N . PHE A 1 86 ? 15.602 -3.816 0.460 1.00 92.69 86 PHE A N 1
ATOM 707 C CA . PHE A 1 86 ? 15.425 -3.630 1.894 1.00 92.69 86 PHE A CA 1
ATOM 708 C C . PHE A 1 86 ? 13.961 -3.329 2.235 1.00 92.69 86 PHE A C 1
ATOM 710 O O . PHE A 1 86 ? 13.381 -4.023 3.062 1.00 92.69 86 PHE A O 1
ATOM 717 N N . ALA A 1 87 ? 13.337 -2.388 1.525 1.00 91.75 87 ALA A N 1
ATOM 718 C CA . ALA A 1 87 ? 11.940 -2.022 1.715 1.00 91.75 87 ALA A CA 1
ATOM 719 C C . ALA A 1 87 ? 10.995 -3.203 1.446 1.00 91.75 87 ALA A C 1
ATOM 721 O O . ALA A 1 87 ? 10.068 -3.420 2.221 1.00 91.75 87 ALA A O 1
ATOM 722 N N . TYR A 1 88 ? 11.228 -4.005 0.398 1.00 91.19 88 TYR A N 1
ATOM 723 C CA . TYR A 1 88 ? 10.408 -5.200 0.160 1.00 91.19 88 TYR A CA 1
ATOM 724 C C . TYR A 1 88 ? 10.513 -6.216 1.296 1.00 91.19 88 TYR A C 1
ATOM 726 O O . TYR A 1 88 ? 9.491 -6.756 1.725 1.00 91.19 88 TYR A O 1
ATOM 734 N N . ASN A 1 89 ? 11.719 -6.450 1.811 1.00 94.31 89 ASN A N 1
ATOM 735 C CA . ASN A 1 89 ? 11.929 -7.388 2.909 1.00 94.31 89 ASN A CA 1
ATOM 736 C C . ASN A 1 89 ? 11.321 -6.874 4.218 1.00 94.31 89 ASN A C 1
ATOM 738 O O . ASN A 1 89 ? 10.638 -7.628 4.909 1.00 94.31 89 ASN A O 1
ATOM 742 N N . GLU A 1 90 ? 11.521 -5.596 4.538 1.00 96.31 90 GLU A N 1
ATOM 743 C CA . GLU A 1 90 ? 10.970 -4.964 5.737 1.00 96.31 90 GLU A CA 1
ATOM 744 C C . GLU A 1 90 ? 9.437 -4.968 5.708 1.00 96.31 90 GLU A C 1
ATOM 746 O O . GLU A 1 90 ? 8.807 -5.429 6.658 1.00 96.31 90 GLU A O 1
ATOM 751 N N . MET A 1 91 ? 8.830 -4.563 4.587 1.00 93.81 91 MET A N 1
ATOM 752 C CA . MET A 1 91 ? 7.375 -4.592 4.417 1.00 93.81 91 MET A CA 1
ATOM 753 C C . MET A 1 91 ? 6.822 -6.013 4.516 1.00 93.81 91 MET A C 1
ATOM 755 O O . MET A 1 91 ? 5.820 -6.230 5.195 1.00 93.81 91 MET A O 1
ATOM 759 N N . SER A 1 92 ? 7.481 -6.991 3.890 1.00 94.25 92 SER A N 1
ATOM 760 C CA . SER A 1 92 ? 7.060 -8.396 3.971 1.00 94.25 92 SER A CA 1
ATOM 761 C C . SER A 1 92 ? 7.120 -8.908 5.408 1.00 94.25 92 SER A C 1
ATOM 763 O O . SER A 1 92 ? 6.176 -9.539 5.879 1.00 94.25 92 SER A O 1
ATOM 765 N N . TYR A 1 93 ? 8.195 -8.591 6.133 1.00 96.19 93 TYR A N 1
ATOM 766 C CA . TYR A 1 93 ? 8.340 -8.962 7.536 1.00 96.19 93 TYR A CA 1
ATOM 767 C C . TYR A 1 93 ? 7.251 -8.325 8.407 1.00 96.19 93 TYR A C 1
ATOM 769 O O . TYR A 1 93 ? 6.576 -9.036 9.151 1.00 96.19 93 TYR A O 1
ATOM 777 N N . VAL A 1 94 ? 7.030 -7.011 8.288 1.00 95.19 94 VAL A N 1
ATOM 778 C CA . VAL A 1 94 ? 6.003 -6.291 9.058 1.00 95.19 94 VAL A CA 1
ATOM 779 C C . VAL A 1 94 ? 4.610 -6.853 8.775 1.00 95.19 94 VAL A C 1
ATOM 781 O O . VAL A 1 94 ? 3.871 -7.121 9.720 1.00 95.19 94 VAL A O 1
ATOM 784 N N . LEU A 1 95 ? 4.266 -7.097 7.507 1.00 93.44 95 LEU A N 1
ATOM 785 C CA . LEU A 1 95 ? 2.969 -7.664 7.126 1.00 93.44 95 LEU A CA 1
ATOM 786 C C . LEU A 1 95 ? 2.769 -9.066 7.706 1.00 93.44 95 LEU A C 1
ATOM 788 O O . LEU A 1 95 ? 1.734 -9.334 8.314 1.00 93.44 95 LEU A O 1
ATOM 792 N N . VAL A 1 96 ? 3.762 -9.949 7.577 1.00 94.81 96 VAL A N 1
ATOM 793 C CA . VAL A 1 96 ? 3.678 -11.310 8.126 1.00 94.81 96 VAL A CA 1
ATOM 794 C C . VAL A 1 96 ? 3.532 -11.272 9.647 1.00 94.81 96 VAL A C 1
ATOM 796 O O . VAL A 1 96 ? 2.678 -11.967 10.194 1.00 94.81 96 VAL A O 1
ATOM 799 N N . ARG A 1 97 ? 4.310 -10.440 10.348 1.00 94.69 97 ARG A N 1
ATOM 800 C CA . ARG A 1 97 ? 4.219 -10.312 11.812 1.00 94.69 97 ARG A CA 1
ATOM 801 C C . ARG A 1 97 ? 2.886 -9.717 12.262 1.00 94.69 97 ARG A C 1
ATOM 803 O O . ARG A 1 97 ? 2.326 -10.192 13.247 1.00 94.69 97 ARG A O 1
ATOM 810 N N . LEU A 1 98 ? 2.362 -8.733 11.533 1.00 92.88 98 LEU A N 1
ATOM 811 C CA . LEU A 1 98 ? 1.058 -8.132 11.806 1.00 92.88 98 LEU A CA 1
ATOM 812 C C . LEU A 1 98 ? -0.070 -9.165 11.679 1.00 92.88 98 LEU A C 1
ATOM 814 O O . LEU A 1 98 ? -0.910 -9.264 12.575 1.00 92.88 98 LEU A O 1
ATOM 818 N N . LEU A 1 99 ? -0.054 -9.961 10.604 1.00 92.00 99 LEU A N 1
ATOM 819 C CA . LEU A 1 99 ? -1.047 -11.011 10.349 1.00 92.00 99 LEU A CA 1
ATOM 820 C C . LEU A 1 99 ? -0.919 -12.203 11.306 1.00 92.00 99 LEU A C 1
ATOM 822 O O . LEU A 1 99 ? -1.914 -12.842 11.616 1.00 92.00 99 LEU A O 1
ATOM 826 N N . GLN A 1 100 ? 0.285 -12.501 11.801 1.00 93.56 100 GLN A N 1
ATOM 827 C CA . GLN A 1 100 ? 0.486 -13.530 12.828 1.00 93.56 100 GLN A CA 1
ATOM 828 C C . GLN A 1 100 ? -0.039 -13.106 14.205 1.00 93.56 100 GLN A C 1
ATOM 830 O O . GLN A 1 100 ? -0.433 -13.961 14.991 1.00 93.56 100 GLN A O 1
ATOM 835 N N . HIS A 1 101 ? -0.003 -11.809 14.520 1.00 91.75 101 HIS A N 1
ATOM 836 C CA . HIS A 1 101 ? -0.441 -11.291 15.817 1.00 91.75 101 HIS A CA 1
ATOM 837 C C . HIS A 1 101 ? -1.940 -10.970 15.864 1.00 91.75 101 HIS A C 1
ATOM 839 O O . HIS A 1 101 ? -2.547 -11.006 16.935 1.00 91.75 101 HIS A O 1
ATOM 845 N N . SER A 1 102 ? -2.531 -10.651 14.710 1.00 89.62 102 SER A N 1
ATOM 846 C CA . SER A 1 102 ? -3.914 -10.185 14.620 1.00 89.62 102 SER A CA 1
ATOM 847 C C . SER A 1 102 ? -4.826 -11.265 14.046 1.00 89.62 102 SER A C 1
ATOM 849 O O . SER A 1 102 ? -4.637 -11.711 12.920 1.00 89.62 102 SER A O 1
ATOM 851 N N . SER A 1 103 ? -5.863 -11.643 14.790 1.00 90.69 103 SER A N 1
ATOM 852 C CA . SER A 1 103 ? -6.903 -12.577 14.343 1.00 90.69 103 SER A CA 1
ATOM 853 C C . SER A 1 103 ? -7.907 -11.913 13.399 1.00 90.69 103 SER A C 1
ATOM 855 O O . SER A 1 103 ? -8.532 -12.576 12.572 1.00 90.69 103 SER A O 1
ATOM 857 N N . SER A 1 104 ? -8.075 -10.591 13.502 1.00 92.62 104 SER A N 1
ATOM 858 C CA . SER A 1 104 ? -8.907 -9.804 12.591 1.00 92.62 104 SER A CA 1
ATOM 859 C C . SER A 1 104 ? -8.416 -8.365 12.486 1.00 92.62 104 SER A C 1
ATOM 861 O O . SER A 1 104 ? -7.875 -7.819 13.443 1.00 92.62 104 SER A O 1
ATOM 863 N N . ILE A 1 105 ? -8.622 -7.751 11.322 1.00 91.50 105 ILE A N 1
ATOM 864 C CA . ILE A 1 105 ? -8.280 -6.357 11.034 1.00 91.50 105 ILE A CA 1
ATOM 865 C C . ILE A 1 105 ? -9.504 -5.746 10.346 1.00 91.50 105 ILE A C 1
ATOM 867 O O . ILE A 1 105 ? -9.888 -6.194 9.265 1.00 91.50 105 ILE A O 1
ATOM 871 N N . LYS A 1 106 ? -10.161 -4.771 10.982 1.00 91.56 106 LYS A N 1
ATOM 872 C CA . LYS A 1 106 ? -11.355 -4.098 10.441 1.00 91.56 106 LYS A CA 1
ATOM 873 C C . LYS A 1 106 ? -11.219 -2.590 10.567 1.00 91.56 106 LYS A C 1
ATOM 875 O O . LYS A 1 106 ? -10.844 -2.103 11.626 1.00 91.56 106 LYS A O 1
ATOM 880 N N . LEU A 1 107 ? -11.558 -1.858 9.509 1.00 89.12 107 LEU A N 1
ATOM 881 C CA . LEU A 1 107 ? -11.626 -0.400 9.560 1.00 89.12 107 LEU A CA 1
ATOM 882 C C . LEU A 1 107 ? -12.642 0.040 10.623 1.00 89.12 107 LEU A C 1
ATOM 884 O O . LEU A 1 107 ? -13.709 -0.565 10.746 1.00 89.12 107 LEU A O 1
ATOM 888 N N . ASP A 1 108 ? -12.307 1.091 11.364 1.00 89.12 108 ASP A N 1
ATOM 889 C CA . ASP A 1 108 ? -13.138 1.667 12.416 1.00 89.12 108 ASP A CA 1
ATOM 890 C C . ASP A 1 108 ? -13.460 3.146 12.141 1.00 89.12 108 ASP A C 1
ATOM 892 O O . ASP A 1 108 ? -12.787 4.037 12.661 1.00 89.12 108 ASP A O 1
ATOM 896 N N . PRO A 1 109 ? -14.486 3.436 11.321 1.00 82.06 109 PRO A N 1
ATOM 897 C CA . PRO A 1 109 ? -14.865 4.811 11.002 1.00 82.06 109 PRO A CA 1
ATOM 898 C C . PRO A 1 109 ? -15.378 5.602 12.209 1.00 82.06 109 PRO A C 1
ATOM 900 O O . PRO A 1 109 ? -15.352 6.826 12.180 1.00 82.06 109 PRO A O 1
ATOM 903 N N . GLU A 1 110 ? -15.848 4.928 13.264 1.00 85.00 110 GLU A N 1
ATOM 904 C CA . GLU A 1 110 ? -16.365 5.583 14.474 1.00 85.00 110 GLU A CA 1
ATOM 905 C C . GLU A 1 110 ? -15.247 6.193 15.324 1.00 85.00 110 GLU A C 1
ATOM 907 O O . GLU A 1 110 ? -15.458 7.197 16.000 1.00 85.00 110 GLU A O 1
ATOM 912 N N . ALA A 1 111 ? -14.053 5.597 15.280 1.00 86.38 111 ALA A N 1
ATOM 913 C CA . ALA A 1 111 ? -12.867 6.123 15.948 1.00 86.38 111 ALA A CA 1
ATOM 914 C C . ALA A 1 111 ? -12.201 7.267 15.162 1.00 86.38 111 ALA A C 1
ATOM 916 O O . ALA A 1 111 ? -11.357 7.978 15.710 1.00 86.38 111 ALA A O 1
ATOM 917 N N . ALA A 1 112 ? -12.568 7.458 13.889 1.00 84.38 112 ALA A N 1
ATOM 918 C CA . ALA A 1 112 ? -11.988 8.487 13.041 1.00 84.38 112 ALA A CA 1
ATOM 919 C C . ALA A 1 112 ? -12.570 9.880 13.344 1.00 84.38 112 ALA A C 1
ATOM 921 O O . ALA A 1 112 ? -13.764 10.017 13.624 1.00 84.38 112 ALA A O 1
ATOM 922 N N . PRO A 1 113 ? -11.760 10.954 13.261 1.00 84.19 113 PRO A N 1
ATOM 923 C CA . PRO A 1 113 ? -12.285 12.306 13.385 1.00 84.19 113 PRO A CA 1
ATOM 924 C C . PRO A 1 113 ? -13.287 12.589 12.249 1.00 84.19 113 PRO A C 1
ATOM 926 O O . PRO A 1 113 ? -13.069 12.135 11.124 1.00 84.19 113 PRO A O 1
ATOM 929 N N . PRO A 1 114 ? -14.333 13.414 12.466 1.00 82.12 114 PRO A N 1
ATOM 930 C CA . PR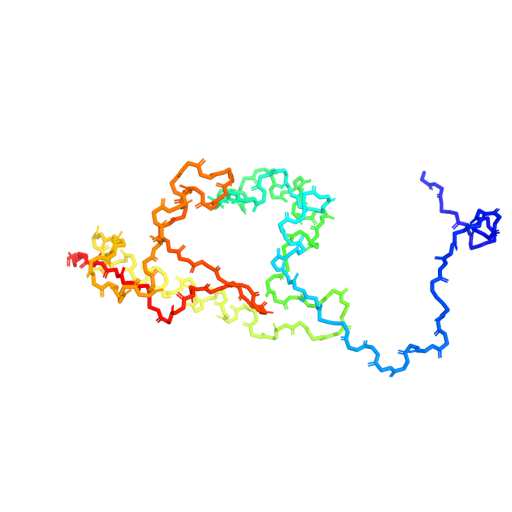O A 1 114 ? -15.358 13.675 11.448 1.00 82.12 114 PRO A CA 1
ATOM 931 C C . PRO A 1 114 ? -14.814 14.185 10.104 1.00 82.12 114 PRO A C 1
ATOM 933 O O . PRO A 1 114 ? -15.429 13.971 9.065 1.00 82.12 114 PRO A O 1
ATOM 936 N N . ALA A 1 115 ? -13.652 14.847 10.114 1.00 80.38 115 ALA A N 1
ATOM 937 C CA . ALA A 1 115 ? -12.976 15.337 8.913 1.00 80.38 115 ALA A CA 1
ATOM 938 C C . ALA A 1 115 ? -12.325 14.229 8.057 1.00 80.38 115 ALA A C 1
ATOM 940 O O . ALA A 1 115 ? -12.066 14.462 6.877 1.00 80.38 115 ALA A O 1
ATOM 941 N N . ALA A 1 116 ? -12.046 13.058 8.639 1.00 77.12 116 ALA A N 1
ATOM 942 C CA . ALA A 1 116 ? -11.495 11.889 7.949 1.00 77.12 116 ALA A CA 1
ATOM 943 C C . ALA A 1 116 ? -12.59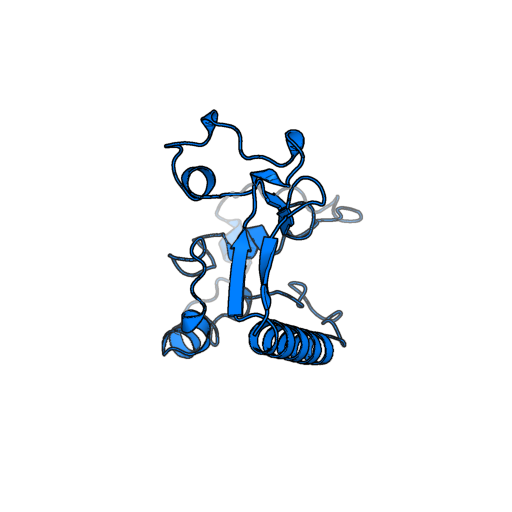3 10.960 7.393 1.00 77.12 116 ALA A C 1
ATOM 945 O O . ALA A 1 116 ? -12.325 10.118 6.533 1.00 77.12 116 ALA A O 1
ATOM 946 N N . CYS A 1 117 ? -13.837 11.121 7.855 1.00 81.44 117 CYS A N 1
ATOM 947 C CA . CYS A 1 117 ? -14.973 10.334 7.393 1.00 81.44 117 CYS A CA 1
ATOM 948 C C . CYS A 1 117 ? -15.352 10.678 5.949 1.00 81.44 117 CYS A C 1
ATOM 950 O O . CYS A 1 117 ? -15.391 11.841 5.543 1.00 81.44 117 CYS A O 1
ATOM 952 N N . VAL A 1 118 ? -15.697 9.650 5.175 1.00 86.19 118 VAL A N 1
ATOM 953 C CA . VAL A 1 118 ? -16.198 9.824 3.810 1.00 86.19 118 VAL A CA 1
ATOM 954 C C . VAL A 1 118 ? -17.551 10.547 3.848 1.00 86.19 118 VAL A C 1
ATOM 956 O O . VAL A 1 118 ? -18.448 10.119 4.578 1.00 86.19 118 VAL A O 1
ATOM 959 N N . PRO A 1 119 ? -17.742 11.632 3.075 1.00 86.81 119 PRO A N 1
ATOM 960 C CA . PRO A 1 119 ? -19.005 12.356 3.074 1.00 86.81 119 PRO A CA 1
ATOM 961 C C . PRO A 1 119 ? -20.105 11.539 2.387 1.00 86.81 119 PRO A C 1
ATOM 963 O O . PRO A 1 119 ? -19.869 10.838 1.404 1.00 86.81 119 PRO A O 1
ATOM 966 N N . GLU A 1 120 ? -21.347 11.691 2.849 1.00 85.31 120 GLU A N 1
ATOM 967 C CA . GLU A 1 120 ? -22.488 10.920 2.332 1.00 85.31 120 GLU A CA 1
ATOM 968 C C . GLU A 1 120 ? -22.736 11.112 0.830 1.00 85.31 120 GLU A C 1
ATOM 970 O O . GLU A 1 120 ? -23.246 10.211 0.169 1.00 85.31 120 GLU A O 1
ATOM 975 N N . SER A 1 121 ? -22.307 12.249 0.274 1.00 87.50 121 SER A N 1
ATOM 976 C CA . SER A 1 121 ? -22.389 12.575 -1.155 1.00 87.50 121 SER A CA 1
ATOM 977 C C . SER A 1 121 ? -21.587 11.640 -2.069 1.00 87.50 121 SER A C 1
ATOM 979 O O . SER A 1 121 ? -21.705 11.731 -3.295 1.00 87.50 121 SER A O 1
ATOM 981 N N . TRP A 1 122 ? -20.747 10.771 -1.498 1.00 86.88 122 TRP A N 1
ATOM 982 C CA . TRP A 1 122 ? -20.000 9.752 -2.231 1.00 86.88 122 TRP A CA 1
ATOM 983 C C . TRP A 1 122 ? -20.833 8.501 -2.510 1.00 86.88 122 TRP A C 1
ATOM 985 O O . TRP A 1 122 ? -20.572 7.825 -3.504 1.00 86.88 122 TRP A O 1
ATOM 995 N N . LYS A 1 123 ? -21.871 8.220 -1.711 1.00 85.06 123 LYS A N 1
ATOM 996 C CA . LYS A 1 123 ? -22.746 7.057 -1.922 1.00 85.06 123 LYS A CA 1
ATOM 997 C C . LYS A 1 123 ? -23.360 7.116 -3.328 1.00 85.06 123 LYS A C 1
ATOM 999 O O . LYS A 1 123 ? -24.023 8.087 -3.681 1.00 85.06 123 LYS A O 1
ATOM 1004 N N . GLY A 1 124 ? -23.128 6.076 -4.132 1.00 85.50 124 GLY A N 1
ATOM 1005 C CA . GLY A 1 124 ? -23.661 5.966 -5.497 1.00 85.50 124 GLY A CA 1
ATOM 1006 C C . GLY A 1 124 ? -22.916 6.772 -6.571 1.00 85.50 124 GLY A C 1
ATOM 1007 O O . GLY A 1 124 ? -23.363 6.795 -7.716 1.00 85.50 124 GLY A O 1
ATOM 1008 N N . GLN A 1 125 ? -21.790 7.415 -6.243 1.00 88.25 125 GLN A N 1
ATOM 1009 C CA . GLN A 1 125 ? -20.923 8.026 -7.255 1.00 88.25 125 GLN A CA 1
ATOM 1010 C C . GLN A 1 125 ? -20.239 6.950 -8.117 1.00 88.25 125 GLN A C 1
ATOM 1012 O O . GLN A 1 125 ? -19.904 5.881 -7.603 1.00 88.25 125 GLN A O 1
ATOM 1017 N N . PRO A 1 126 ? -19.984 7.222 -9.411 1.00 84.69 126 PRO A N 1
ATOM 1018 C CA . PRO A 1 126 ? -19.301 6.277 -10.283 1.00 84.69 126 PRO A CA 1
ATOM 1019 C C . PRO A 1 126 ? -17.829 6.087 -9.886 1.00 84.69 126 PRO A C 1
ATOM 1021 O O . PRO A 1 126 ? -17.167 7.003 -9.387 1.00 84.69 126 PRO A O 1
ATOM 1024 N N . GLY A 1 127 ? -17.305 4.894 -10.169 1.00 83.44 127 GLY A N 1
ATOM 1025 C CA . GLY A 1 127 ? -15.909 4.527 -9.927 1.00 83.44 127 GLY A CA 1
ATOM 1026 C C . GLY A 1 127 ? -15.579 4.296 -8.450 1.00 83.44 127 GLY A C 1
ATOM 1027 O O . GLY A 1 127 ? -16.461 4.079 -7.618 1.00 83.44 127 GLY A O 1
ATOM 1028 N N . ARG A 1 128 ? -14.282 4.366 -8.110 1.00 80.69 128 ARG A N 1
ATOM 1029 C CA . ARG A 1 128 ? -13.801 4.077 -6.746 1.00 80.69 128 ARG A CA 1
ATOM 1030 C C . ARG A 1 128 ? -14.406 4.983 -5.676 1.00 80.69 128 ARG A C 1
ATOM 1032 O O . ARG A 1 128 ? -14.643 4.552 -4.556 1.00 80.69 128 ARG A O 1
ATOM 1039 N N . LYS A 1 129 ? -14.733 6.225 -6.032 1.00 84.25 129 LYS A N 1
ATOM 1040 C CA . LYS A 1 129 ? -15.312 7.207 -5.110 1.00 84.25 129 LYS A CA 1
ATOM 1041 C C . LYS A 1 129 ? -16.583 6.699 -4.411 1.00 84.25 129 LYS A C 1
ATOM 1043 O O . LYS A 1 129 ? -16.815 7.075 -3.273 1.00 84.25 129 LYS A O 1
ATOM 1048 N N . GLY A 1 130 ? -17.382 5.850 -5.062 1.00 84.00 130 GLY A N 1
ATOM 1049 C CA . GLY A 1 130 ? -18.593 5.283 -4.464 1.00 84.00 130 GLY A CA 1
ATOM 1050 C C . GLY A 1 130 ? -18.373 4.096 -3.523 1.00 84.00 130 GLY A C 1
ATOM 1051 O O . GLY A 1 130 ? -19.285 3.763 -2.768 1.00 84.00 130 GLY A O 1
ATOM 1052 N N . ILE A 1 131 ? -17.195 3.465 -3.568 1.00 85.94 131 ILE A N 1
ATOM 1053 C CA . ILE A 1 131 ? -16.851 2.263 -2.787 1.00 85.94 131 ILE A CA 1
ATOM 1054 C C . ILE A 1 131 ? -15.828 2.536 -1.678 1.00 85.94 131 ILE A C 1
ATOM 1056 O O . ILE A 1 131 ? -15.735 1.748 -0.741 1.00 85.94 131 ILE A O 1
ATOM 1060 N N . GLU A 1 132 ? -15.049 3.619 -1.780 1.00 86.38 132 GLU A N 1
ATOM 1061 C CA . GLU A 1 132 ? -14.027 3.947 -0.785 1.00 86.38 132 GLU A CA 1
ATOM 1062 C C . GLU A 1 132 ? -14.635 4.216 0.595 1.00 86.38 132 GLU A C 1
ATOM 1064 O O . GLU A 1 132 ? -15.606 4.960 0.739 1.00 86.38 132 GLU A O 1
ATOM 1069 N N . LEU A 1 133 ? -14.002 3.649 1.623 1.00 84.56 133 LEU A N 1
ATOM 1070 C CA . LEU A 1 133 ? -14.392 3.816 3.027 1.00 84.56 133 LEU A CA 1
ATOM 1071 C C . LEU A 1 133 ? -13.569 4.886 3.759 1.00 84.56 133 LEU A C 1
ATOM 1073 O O . LEU A 1 133 ? -13.864 5.218 4.904 1.00 84.56 133 LEU A O 1
ATOM 1077 N N . PHE A 1 134 ? -12.552 5.436 3.097 1.00 85.44 134 PHE A N 1
ATOM 1078 C CA . PHE A 1 134 ? -11.742 6.554 3.569 1.00 85.44 134 PHE A CA 1
ATOM 1079 C C . PHE A 1 134 ? -11.449 7.500 2.402 1.00 85.44 134 PHE A C 1
ATOM 1081 O O . PHE A 1 134 ? -11.539 7.126 1.231 1.00 85.44 134 PHE A O 1
ATOM 1088 N N . ILE A 1 135 ? -11.095 8.746 2.701 1.00 84.81 135 ILE A N 1
ATOM 1089 C CA . ILE A 1 135 ? -10.756 9.710 1.655 1.00 84.81 135 ILE A CA 1
ATOM 1090 C C . ILE A 1 135 ? -9.276 9.542 1.308 1.00 84.81 135 ILE A C 1
ATOM 1092 O O . ILE A 1 135 ? -8.430 9.637 2.189 1.00 84.81 135 ILE A O 1
ATOM 1096 N N . SER A 1 136 ? -8.946 9.317 0.036 1.00 82.62 136 SER A N 1
ATOM 1097 C CA . SER A 1 136 ? -7.558 9.260 -0.431 1.00 82.62 136 SER A CA 1
ATOM 1098 C C . SER A 1 136 ? -7.136 10.553 -1.138 1.00 82.62 136 SER A C 1
ATOM 1100 O O . SER A 1 136 ? -7.923 11.181 -1.849 1.00 82.62 136 SER A O 1
ATOM 1102 N N . GLU A 1 137 ? -5.881 10.955 -0.943 1.00 80.88 137 GLU A N 1
ATOM 1103 C CA . GLU A 1 137 ? -5.234 12.079 -1.622 1.00 80.88 137 GLU A CA 1
ATOM 1104 C C . GLU A 1 137 ? -3.923 11.632 -2.281 1.00 80.88 137 GLU A C 1
ATOM 1106 O O . GLU A 1 137 ? -3.192 10.793 -1.754 1.00 80.88 137 GLU A O 1
ATOM 1111 N N . SER A 1 138 ? -3.612 12.202 -3.449 1.00 78.06 138 SER A N 1
ATOM 1112 C CA . SER A 1 138 ? -2.349 11.978 -4.162 1.00 78.06 138 SER A CA 1
ATOM 1113 C C . SER A 1 138 ? -1.639 13.313 -4.356 1.00 78.06 138 SER A C 1
ATOM 1115 O O . SER A 1 138 ? -2.093 14.151 -5.131 1.00 78.06 138 SER A O 1
ATOM 1117 N N . ASN A 1 139 ? -0.529 13.515 -3.641 1.00 74.88 139 ASN A N 1
ATOM 1118 C CA . ASN A 1 139 ? 0.376 14.657 -3.850 1.00 74.88 139 ASN A CA 1
ATOM 1119 C C . ASN A 1 139 ? 1.667 14.209 -4.548 1.00 74.88 139 ASN A C 1
ATOM 1121 O O . ASN A 1 139 ? 2.096 14.785 -5.547 1.00 74.88 139 ASN A O 1
ATOM 1125 N N . LEU A 1 140 ? 2.295 13.176 -3.985 1.00 72.50 140 LEU A N 1
ATOM 1126 C CA . LEU A 1 140 ? 3.464 12.479 -4.529 1.00 72.50 140 LEU A CA 1
ATOM 1127 C C . LEU A 1 140 ? 3.274 10.966 -4.392 1.00 72.50 140 LEU A C 1
ATOM 1129 O O . LEU A 1 140 ? 3.582 10.207 -5.306 1.00 72.50 140 LEU A O 1
ATOM 1133 N N . THR A 1 141 ? 2.737 10.557 -3.244 1.00 71.69 141 THR A N 1
ATOM 1134 C CA . THR A 1 141 ? 2.224 9.220 -2.971 1.00 71.69 141 THR A CA 1
ATOM 1135 C C . THR A 1 141 ? 0.749 9.310 -2.599 1.00 71.69 141 THR A C 1
ATOM 1137 O O . THR A 1 141 ? 0.282 10.325 -2.064 1.00 71.69 141 THR A O 1
ATOM 1140 N N . LEU A 1 142 ? 0.021 8.231 -2.881 1.00 80.00 142 LEU A N 1
ATOM 1141 C CA . LEU A 1 142 ? -1.333 8.048 -2.381 1.00 80.00 142 LEU A CA 1
ATOM 1142 C C . LEU A 1 142 ? -1.282 7.905 -0.853 1.00 80.00 142 LEU A C 1
ATOM 1144 O O . LEU A 1 142 ? -0.468 7.140 -0.334 1.00 80.00 142 LEU A O 1
ATOM 1148 N N . HIS A 1 143 ? -2.126 8.641 -0.143 1.00 81.88 143 HIS A N 1
ATOM 1149 C CA . HIS A 1 143 ? -2.253 8.587 1.313 1.00 81.88 143 HIS A CA 1
ATOM 1150 C C . HIS A 1 143 ? -3.706 8.839 1.725 1.00 81.88 143 HIS A C 1
ATOM 1152 O O . HIS A 1 143 ? -4.499 9.351 0.933 1.00 81.88 143 HIS A O 1
ATOM 1158 N N . ALA A 1 144 ? -4.071 8.467 2.953 1.00 84.06 144 ALA A N 1
ATOM 1159 C CA . ALA A 1 144 ? -5.348 8.875 3.527 1.00 84.06 144 ALA A CA 1
ATOM 1160 C C . ALA A 1 144 ? -5.331 10.394 3.776 1.00 84.06 144 ALA A C 1
ATOM 1162 O O . ALA A 1 144 ? -4.364 10.935 4.317 1.00 84.06 144 ALA A O 1
ATOM 1163 N N . LYS A 1 145 ? -6.383 11.081 3.330 1.00 72.62 145 LYS A N 1
ATOM 1164 C CA . LYS A 1 145 ? -6.627 12.497 3.593 1.00 72.62 145 LYS A CA 1
ATOM 1165 C C . LYS A 1 145 ? -7.007 12.640 5.056 1.00 72.62 145 LYS A C 1
ATOM 1167 O O . LYS A 1 145 ? -7.988 12.040 5.486 1.00 7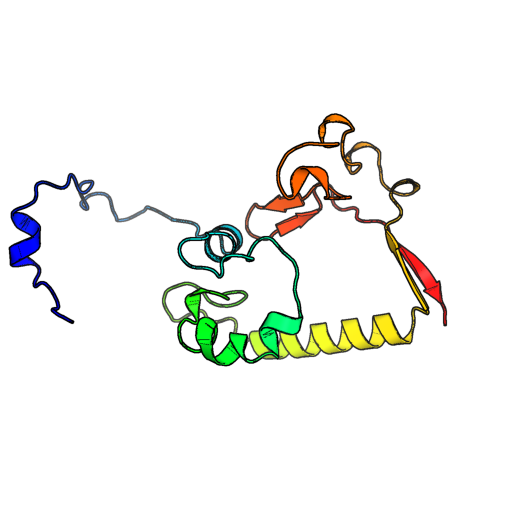2.62 145 LYS A O 1
ATOM 1172 N N . VAL A 1 146 ? -6.273 13.501 5.764 1.00 63.59 146 VAL A N 1
ATOM 1173 C CA . VAL A 1 146 ? -6.203 13.517 7.236 1.00 63.59 146 VAL A CA 1
ATOM 1174 C C . VAL A 1 146 ? -5.461 12.263 7.719 1.00 63.59 146 VAL A C 1
ATOM 1176 O O . VAL A 1 146 ? -5.667 11.173 7.199 1.00 63.59 146 VAL A O 1
ATOM 1179 N N . VAL A 1 147 ? -4.515 12.422 8.648 1.00 61.50 147 VAL A N 1
ATOM 1180 C CA . VAL A 1 147 ? -3.449 11.443 8.976 1.00 61.50 147 VAL A CA 1
ATOM 1181 C C . VAL A 1 147 ? -3.976 10.224 9.757 1.00 61.50 147 VAL A C 1
ATOM 1183 O O . VAL A 1 147 ? -3.270 9.642 10.565 1.00 61.50 147 VAL A O 1
ATOM 1186 N N . ASP A 1 148 ? -5.220 9.811 9.531 1.00 67.62 148 ASP A N 1
ATOM 1187 C CA . ASP A 1 148 ? -5.964 8.993 10.476 1.00 67.62 148 ASP A CA 1
ATOM 1188 C C . ASP A 1 148 ? -6.822 7.944 9.755 1.00 67.62 148 ASP A C 1
ATOM 1190 O O . ASP A 1 148 ? -7.963 8.194 9.365 1.00 67.62 148 ASP A O 1
ATOM 1194 N N . MET A 1 149 ? -6.270 6.735 9.605 1.00 80.00 149 MET A N 1
ATOM 1195 C CA . MET A 1 149 ? -7.037 5.527 9.296 1.00 80.00 149 MET A CA 1
ATOM 1196 C C . MET A 1 149 ? -7.073 4.648 10.543 1.00 80.00 149 MET A C 1
ATOM 1198 O O . MET A 1 149 ? -6.062 4.068 10.938 1.00 80.00 149 MET A O 1
ATOM 1202 N N . TRP A 1 150 ? -8.244 4.553 11.161 1.00 86.69 150 TRP A N 1
ATOM 1203 C CA . TRP A 1 150 ? -8.428 3.810 12.402 1.00 86.69 150 TRP A CA 1
ATOM 1204 C C . TRP A 1 150 ? -8.877 2.388 12.116 1.00 86.69 150 TRP A C 1
ATOM 1206 O O . TRP A 1 150 ? -9.702 2.144 11.237 1.00 86.69 150 TRP A O 1
ATOM 1216 N N . VAL A 1 151 ? -8.313 1.435 12.850 1.00 90.19 151 VAL A N 1
ATOM 1217 C CA . VAL A 1 151 ? -8.538 0.010 12.626 1.00 90.19 151 VAL A CA 1
ATOM 1218 C C . VAL A 1 151 ? -8.708 -0.687 13.970 1.00 90.19 151 VAL A C 1
ATOM 1220 O O . VAL A 1 151 ? -7.873 -0.550 14.862 1.00 90.19 151 VAL A O 1
ATOM 1223 N N . LYS A 1 152 ? -9.773 -1.477 14.097 1.00 91.62 152 LYS A N 1
ATOM 1224 C CA . LYS A 1 152 ? -9.976 -2.439 15.180 1.00 91.62 152 LYS A CA 1
ATOM 1225 C C . LYS A 1 152 ? -9.219 -3.720 14.835 1.00 91.62 152 LYS A C 1
ATOM 1227 O O . LYS A 1 152 ? -9.494 -4.349 13.809 1.00 91.62 152 LYS A O 1
ATOM 1232 N N . MET A 1 153 ? -8.273 -4.096 15.691 1.00 92.19 153 MET A N 1
ATOM 1233 C CA . MET A 1 153 ? -7.506 -5.334 15.563 1.00 92.19 153 MET A CA 1
ATOM 1234 C C . MET A 1 153 ? -7.909 -6.310 16.667 1.00 92.19 153 MET A C 1
ATOM 1236 O O . MET A 1 153 ? -7.888 -5.964 17.846 1.00 92.19 153 MET A O 1
ATOM 1240 N N . GLY A 1 154 ? -8.300 -7.523 16.284 1.00 89.00 154 GLY A N 1
ATOM 1241 C CA . GLY A 1 154 ? -8.462 -8.628 17.226 1.00 89.00 154 GLY A CA 1
ATOM 1242 C C . GLY A 1 154 ? -7.112 -9.289 17.465 1.00 89.00 154 GLY A C 1
ATOM 1243 O O . GLY A 1 154 ? -6.385 -9.517 16.504 1.00 89.00 154 GLY A O 1
ATOM 1244 N N . GLN A 1 155 ? -6.776 -9.604 18.711 1.00 81.12 155 GLN A N 1
ATOM 1245 C CA . GLN A 1 155 ? -5.553 -10.342 19.031 1.00 81.12 155 GLN A CA 1
ATOM 1246 C C . GLN A 1 155 ? -5.782 -11.854 18.843 1.00 81.12 155 GLN A C 1
ATOM 1248 O O . GLN A 1 155 ? -6.916 -12.322 19.007 1.00 81.12 155 GLN A O 1
ATOM 1253 N N . VAL A 1 156 ? -4.744 -12.592 18.431 1.00 72.44 156 VAL A N 1
ATOM 1254 C CA . VAL A 1 156 ? -4.717 -14.073 18.441 1.00 72.44 156 VAL A CA 1
ATOM 1255 C C . VAL A 1 156 ? -4.374 -14.581 19.837 1.00 72.44 156 VAL A C 1
ATOM 1257 O O . VAL A 1 156 ? -3.490 -13.968 20.483 1.00 72.44 156 VAL A O 1
#